Protein AF-A0A8T6M113-F1 (afdb_monomer)

Sequence (115 aa):
MLSELRNRFDIDELNSTWCFWFKCLWCDKSGFDAFHHIMSPSSLRYQDGEFNRSMLNSCPIHNFSCHLYNPELHKEENERYLLQKVLRILIKESYILKKIDVEFFKKYESLYTTK

Solvent-accessible surface area (backbone atoms only — not comparable to full-atom values): 6848 Å² total; per-residue (Å²): 130,86,72,73,92,60,84,68,53,58,65,69,58,52,42,68,75,44,67,88,61,51,47,10,76,81,79,64,48,70,69,41,77,41,79,38,61,65,68,31,91,84,25,90,82,47,74,92,59,77,34,65,41,18,72,58,29,48,39,46,26,30,48,73,88,61,48,56,96,38,72,64,58,52,34,68,72,44,37,27,50,50,41,46,50,35,47,55,49,40,58,73,71,65,57,80,84,48,74,45,34,53,51,35,44,67,75,46,41,76,52,70,50,84,129

pLDDT: mean 90.1, std 12.27, range [37.12, 97.88]

Secondary structure (DSSP, 8-state):
--------S-HHHHHHHHTT--B-TTT--B---EEEESS-TTSTT---SGGGGSGGGEEEE-IIIIITT-GGGGSHHHHHHHHHHHHHHHHHTT----HHHHHHHHHTHHHHS--

Mean predicted aligned error: 4.27 Å

Radius of gyration: 13.32 Å; Cα contacts (8 Å, |Δi|>4): 134; chains: 1; bounding box: 36×34×31 Å
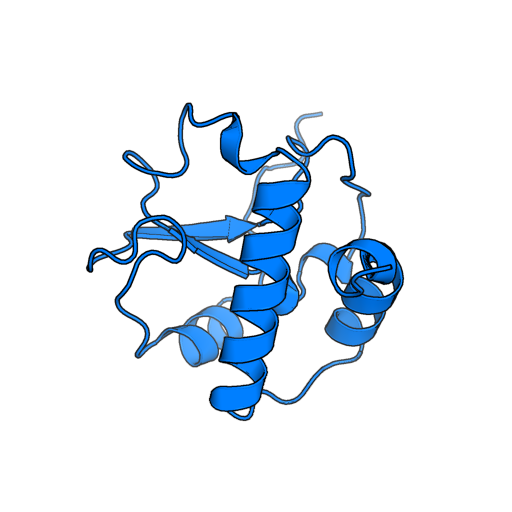
Foldseek 3Di:
DPPDPDLLADPVVLCVLCVPPAAFLFPRDGHQDDKDFLQDPLAPLHDDDPLSNFQLRIGRHHCPPGNPPCSVSNDLLNSLSRSLVSVVSCVVVVPDDDPSPVVNCVSPVVSPDDD

Structure (mmCIF, N/CA/C/O backbone):
data_AF-A0A8T6M113-F1
#
_entry.id   AF-A0A8T6M113-F1
#
loop_
_atom_site.group_PDB
_atom_site.id
_atom_site.type_symbol
_atom_site.label_atom_id
_atom_site.label_alt_id
_atom_site.label_comp_id
_atom_site.label_asym_id
_atom_site.label_entity_id
_atom_site.label_seq_id
_atom_site.pdbx_PDB_ins_code
_atom_site.Cartn_x
_atom_site.Cartn_y
_atom_site.Cartn_z
_atom_site.occupancy
_atom_site.B_iso_or_equiv
_atom_site.auth_seq_id
_atom_site.auth_comp_id
_atom_site.auth_asym_id
_atom_site.auth_atom_id
_atom_site.pdbx_PDB_model_num
ATOM 1 N N . MET A 1 1 ? 20.900 -12.975 7.804 1.00 37.12 1 MET A N 1
ATOM 2 C CA . MET A 1 1 ? 19.679 -13.750 7.507 1.00 37.12 1 MET A CA 1
ATOM 3 C C . MET A 1 1 ? 18.815 -12.901 6.600 1.00 37.12 1 MET A C 1
ATOM 5 O O . MET A 1 1 ? 18.268 -11.916 7.073 1.00 37.12 1 MET A O 1
ATOM 9 N N . LEU A 1 2 ? 18.749 -13.229 5.309 1.00 37.75 2 LEU A N 1
ATOM 10 C CA . LEU A 1 2 ? 17.687 -12.722 4.442 1.00 37.75 2 LEU A CA 1
ATOM 11 C C . LEU A 1 2 ? 16.413 -13.427 4.908 1.00 37.75 2 LEU A C 1
ATOM 13 O O . LEU A 1 2 ? 16.138 -14.544 4.476 1.00 37.75 2 LEU A O 1
ATOM 17 N N . SER A 1 3 ? 15.714 -12.841 5.884 1.00 41.50 3 SER A N 1
ATOM 18 C CA . SER A 1 3 ? 14.344 -13.253 6.155 1.00 41.50 3 SER A CA 1
ATOM 19 C C . SER A 1 3 ? 13.596 -13.100 4.838 1.00 41.50 3 SER A C 1
AT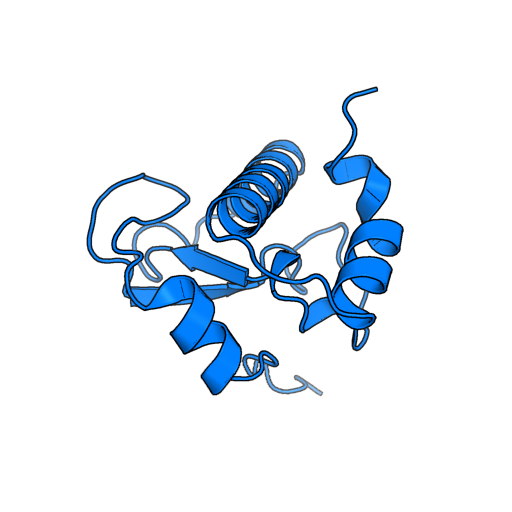OM 21 O O . SER A 1 3 ? 13.704 -12.078 4.161 1.00 41.50 3 SER A O 1
ATOM 23 N N . GLU A 1 4 ? 12.983 -14.198 4.414 1.00 43.91 4 GLU A N 1
ATOM 24 C CA . GLU A 1 4 ? 12.411 -14.363 3.090 1.00 43.91 4 GLU A CA 1
ATOM 25 C C . GLU A 1 4 ? 11.581 -13.122 2.733 1.00 43.91 4 GLU A C 1
ATOM 27 O O . GLU A 1 4 ? 10.688 -12.732 3.491 1.00 43.91 4 GLU A O 1
ATOM 32 N N . LEU A 1 5 ? 11.871 -12.502 1.583 1.00 55.25 5 LEU A N 1
ATOM 33 C CA . LEU A 1 5 ? 11.019 -11.492 0.947 1.00 55.25 5 LEU A CA 1
ATOM 34 C C . LEU A 1 5 ? 9.721 -12.167 0.464 1.00 55.25 5 LEU A C 1
ATOM 36 O O . LEU A 1 5 ? 9.383 -12.146 -0.715 1.00 55.25 5 LEU A O 1
ATOM 40 N N . ARG A 1 6 ? 9.020 -12.855 1.366 1.00 63.94 6 ARG A N 1
ATOM 41 C CA . ARG A 1 6 ? 7.707 -13.426 1.125 1.00 63.94 6 ARG A CA 1
ATOM 42 C C . ARG A 1 6 ? 6.690 -12.314 1.247 1.00 63.94 6 ARG A C 1
ATOM 44 O O . ARG A 1 6 ? 6.732 -11.506 2.176 1.00 63.94 6 ARG A O 1
ATOM 51 N N . ASN A 1 7 ? 5.769 -12.303 0.297 1.00 66.12 7 ASN A N 1
ATOM 52 C CA . ASN A 1 7 ? 4.550 -11.539 0.428 1.00 66.12 7 ASN A CA 1
ATOM 53 C C . ASN A 1 7 ? 3.830 -12.019 1.702 1.00 66.12 7 ASN A C 1
ATOM 55 O O . ASN A 1 7 ? 3.622 -13.220 1.873 1.00 66.12 7 ASN A O 1
ATOM 59 N N . ARG A 1 8 ? 3.557 -11.096 2.629 1.00 80.50 8 ARG A N 1
ATOM 60 C CA . ARG A 1 8 ? 2.987 -11.422 3.943 1.00 80.50 8 ARG A CA 1
ATOM 61 C C . ARG A 1 8 ? 1.479 -11.149 4.007 1.00 80.50 8 ARG A C 1
ATOM 63 O O . ARG A 1 8 ? 0.906 -11.298 5.084 1.00 80.50 8 ARG A O 1
ATOM 70 N N . PHE A 1 9 ? 0.854 -10.738 2.901 1.00 87.88 9 PHE A N 1
ATOM 71 C CA . PHE A 1 9 ? -0.589 -10.522 2.833 1.00 87.88 9 PHE A CA 1
ATOM 72 C C . PHE A 1 9 ? -1.362 -11.828 3.040 1.00 87.88 9 PHE A C 1
ATOM 74 O O . PHE A 1 9 ? -0.882 -12.917 2.719 1.00 87.88 9 PHE A O 1
ATOM 81 N N . ASP A 1 10 ? -2.583 -11.697 3.550 1.00 89.31 10 ASP A N 1
ATOM 82 C CA . ASP A 1 10 ? -3.590 -12.743 3.422 1.00 89.31 10 ASP A CA 1
ATOM 83 C C . ASP A 1 10 ? -4.000 -12.826 1.943 1.00 89.31 10 ASP A C 1
ATOM 85 O O . ASP A 1 10 ? -4.452 -11.838 1.361 1.00 89.31 10 ASP A O 1
ATOM 89 N N . ILE A 1 11 ? -3.765 -13.976 1.307 1.00 88.62 11 ILE A N 1
ATOM 90 C CA . ILE A 1 11 ? -3.941 -14.117 -0.141 1.00 88.62 11 ILE A CA 1
ATOM 91 C C . ILE A 1 11 ? -5.411 -14.050 -0.556 1.00 88.62 11 ILE A C 1
ATOM 93 O O . ILE A 1 11 ? -5.710 -13.536 -1.634 1.00 88.62 11 ILE A O 1
ATOM 97 N N . ASP A 1 12 ? -6.321 -14.530 0.291 1.00 90.50 12 ASP A N 1
ATOM 98 C CA . ASP A 1 12 ? -7.749 -14.542 -0.013 1.00 90.50 12 ASP A CA 1
ATOM 99 C C . ASP A 1 12 ? -8.294 -13.118 0.034 1.00 90.50 12 ASP A C 1
ATOM 101 O O . ASP A 1 12 ? -9.015 -12.698 -0.871 1.00 90.50 12 ASP A O 1
ATOM 105 N N . GLU A 1 13 ? -7.864 -12.339 1.026 1.00 91.69 13 GLU A N 1
ATOM 106 C CA . GLU A 1 13 ? -8.210 -10.923 1.128 1.00 91.69 13 GLU A CA 1
ATOM 107 C C . GLU A 1 13 ? -7.585 -10.075 0.016 1.00 91.69 13 GLU A C 1
ATOM 109 O O . GLU A 1 13 ? -8.246 -9.205 -0.565 1.00 91.69 13 GLU A O 1
ATOM 114 N N . LEU A 1 14 ? -6.307 -10.313 -0.290 1.00 91.75 14 LEU A N 1
ATOM 115 C CA . LEU A 1 14 ? -5.606 -9.613 -1.360 1.00 91.75 14 LEU A CA 1
ATOM 116 C C . LEU A 1 14 ? -6.333 -9.832 -2.688 1.00 91.75 14 LEU A C 1
ATOM 118 O O . LEU A 1 14 ? -6.636 -8.874 -3.402 1.00 91.75 14 LEU A O 1
ATOM 122 N N . ASN A 1 15 ? -6.677 -11.087 -2.980 1.00 89.19 15 ASN A N 1
ATOM 123 C CA . ASN A 1 15 ? -7.437 -11.436 -4.165 1.00 89.19 15 ASN A CA 1
ATOM 124 C C . ASN A 1 15 ? -8.839 -10.835 -4.123 1.00 89.19 15 ASN A C 1
ATOM 126 O O . ASN A 1 15 ? -9.220 -10.209 -5.100 1.00 89.19 15 ASN A O 1
ATOM 130 N N . SER A 1 16 ? -9.599 -10.948 -3.029 1.00 90.25 16 SER A N 1
ATOM 131 C CA . SER A 1 16 ? -10.964 -10.404 -2.973 1.00 90.25 16 SER A CA 1
ATOM 132 C C . SER A 1 16 ? -11.000 -8.890 -3.172 1.00 90.25 16 SER A C 1
ATOM 134 O O . SER A 1 16 ? -11.909 -8.375 -3.817 1.00 90.25 16 SER A O 1
ATOM 136 N N . THR A 1 17 ? -9.996 -8.184 -2.652 1.00 91.19 17 THR A N 1
ATOM 137 C CA . THR A 1 17 ? -9.899 -6.723 -2.747 1.00 91.19 17 THR A CA 1
ATOM 138 C C . THR A 1 17 ? -9.540 -6.263 -4.155 1.00 91.19 17 THR A C 1
ATOM 140 O O . THR A 1 17 ? -10.073 -5.271 -4.645 1.00 91.19 17 THR A O 1
ATOM 143 N N . TRP A 1 18 ? -8.642 -6.985 -4.826 1.00 92.75 18 TRP A N 1
ATOM 144 C CA . TRP A 1 18 ? -8.102 -6.573 -6.120 1.00 92.75 18 TRP A CA 1
ATOM 145 C C . TRP A 1 18 ? -8.616 -7.404 -7.304 1.00 92.75 18 TRP A C 1
ATOM 147 O O . TRP A 1 18 ? -8.188 -7.156 -8.428 1.00 92.75 18 TRP A O 1
ATOM 157 N N . CYS A 1 19 ? -9.542 -8.349 -7.095 1.00 88.38 19 CYS A N 1
ATOM 158 C CA . CYS A 1 19 ? -10.004 -9.319 -8.104 1.00 88.38 19 CYS A CA 1
ATOM 159 C C . CYS A 1 19 ? -10.474 -8.655 -9.403 1.00 88.38 19 CYS A C 1
ATOM 161 O O . CYS A 1 19 ? -10.192 -9.135 -10.498 1.00 88.38 19 CYS A O 1
ATOM 163 N N . PHE A 1 20 ? -11.179 -7.531 -9.273 1.00 88.12 20 PHE A N 1
ATOM 164 C CA . PHE A 1 20 ? -11.729 -6.771 -10.399 1.00 88.12 20 PHE A CA 1
ATOM 165 C C . PHE A 1 20 ? -10.922 -5.516 -10.724 1.00 88.12 20 PHE A C 1
ATOM 167 O O . PHE A 1 20 ? -11.326 -4.695 -11.552 1.00 88.12 20 PHE A O 1
ATOM 174 N N . TRP A 1 21 ? -9.773 -5.349 -10.075 1.00 91.00 21 TRP A N 1
ATOM 175 C CA . TRP A 1 21 ? -8.830 -4.316 -10.438 1.00 91.00 21 TRP A CA 1
ATOM 176 C C . TRP A 1 21 ? -7.973 -4.832 -11.589 1.00 91.00 21 TRP A C 1
ATOM 178 O O . TRP A 1 21 ? -7.478 -5.951 -11.552 1.00 91.00 21 TRP A O 1
ATOM 188 N N . PHE A 1 22 ? -7.781 -4.014 -12.622 1.00 90.81 22 PHE A N 1
ATOM 189 C CA . PHE A 1 22 ? -7.002 -4.413 -13.802 1.00 90.81 22 PHE A CA 1
ATOM 190 C C . PHE A 1 22 ? -5.869 -3.445 -14.132 1.00 90.81 22 PHE A C 1
ATOM 192 O O . PHE A 1 22 ? -5.096 -3.713 -15.047 1.00 90.81 22 PHE A O 1
ATOM 199 N N . LYS A 1 23 ? -5.757 -2.309 -13.433 1.00 94.94 23 LYS A N 1
ATOM 200 C CA . LYS A 1 23 ? -4.803 -1.240 -13.763 1.00 94.94 23 LYS A CA 1
ATOM 201 C C . LYS A 1 23 ? -3.597 -1.247 -12.830 1.00 94.94 23 LYS A C 1
ATOM 203 O O . LYS A 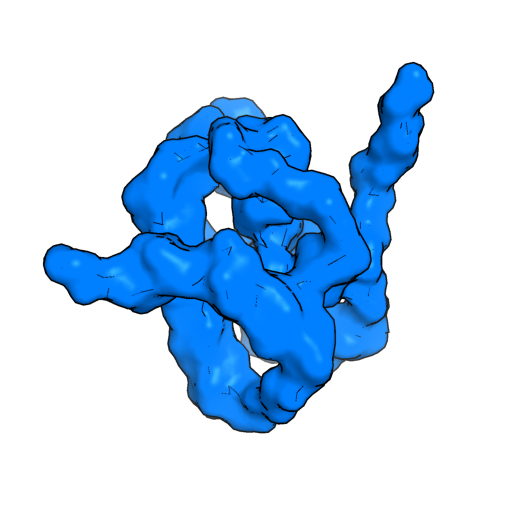1 23 ? -3.738 -1.403 -11.626 1.00 94.94 23 LYS A O 1
ATOM 208 N N . CYS A 1 24 ? -2.412 -1.000 -13.366 1.00 96.25 24 CYS A N 1
ATOM 209 C CA . CYS A 1 24 ? -1.231 -0.712 -12.561 1.00 96.25 24 CYS A CA 1
ATOM 210 C C . CYS A 1 24 ? -1.413 0.621 -11.823 1.00 96.25 24 CYS A C 1
ATOM 212 O O . CYS A 1 24 ? -1.699 1.637 -12.454 1.00 96.25 24 CYS A O 1
ATOM 214 N N . LEU A 1 25 ? -1.223 0.649 -10.501 1.00 96.31 25 LEU A N 1
ATOM 215 C CA . LEU A 1 25 ? -1.392 1.880 -9.718 1.00 96.31 25 LEU A CA 1
ATOM 216 C C . LEU A 1 25 ? -0.324 2.938 -9.994 1.00 96.31 25 LEU A C 1
ATOM 218 O O . LEU A 1 25 ? -0.549 4.104 -9.669 1.00 96.31 25 LEU A O 1
ATOM 222 N N . TRP A 1 26 ? 0.794 2.555 -10.608 1.00 96.00 26 TRP A N 1
ATOM 223 C CA . TRP A 1 26 ? 1.871 3.470 -10.967 1.00 96.00 26 TRP A CA 1
ATOM 224 C C . TRP A 1 26 ? 1.647 4.148 -12.322 1.00 96.00 26 TRP A C 1
ATOM 226 O O . TRP A 1 26 ? 1.702 5.368 -12.414 1.00 96.00 26 TRP A O 1
ATOM 236 N N . CYS A 1 27 ? 1.383 3.371 -13.378 1.00 95.31 27 CYS A N 1
ATOM 237 C CA . CYS A 1 27 ? 1.320 3.891 -14.750 1.00 95.31 27 CYS A CA 1
ATOM 238 C C . CYS A 1 27 ? -0.087 3.901 -15.368 1.00 95.31 27 CYS A C 1
ATOM 240 O O . CYS A 1 27 ? -0.229 4.254 -16.537 1.00 95.31 27 CYS A O 1
ATOM 242 N N . ASP A 1 28 ? -1.107 3.452 -14.627 1.00 95.25 28 ASP A N 1
ATOM 243 C CA . ASP A 1 28 ? -2.522 3.342 -15.021 1.00 95.25 28 ASP A CA 1
ATOM 244 C C . ASP A 1 28 ? -2.821 2.457 -16.250 1.00 95.25 28 ASP A C 1
ATOM 246 O O . ASP A 1 28 ? -3.987 2.271 -16.616 1.00 95.25 28 ASP A O 1
ATOM 250 N N . LYS A 1 29 ? -1.798 1.848 -16.865 1.00 96.06 29 LYS A N 1
ATOM 251 C CA . LYS A 1 29 ? -1.962 0.844 -17.921 1.00 96.06 29 LYS A CA 1
ATOM 252 C C . LYS A 1 29 ? -2.535 -0.445 -17.340 1.00 96.06 29 LYS A C 1
ATOM 254 O O . LYS A 1 29 ? -2.239 -0.819 -16.204 1.00 96.06 29 LYS A O 1
ATOM 259 N N . SER A 1 30 ? -3.340 -1.135 -18.138 1.00 94.94 30 SER A N 1
ATOM 260 C CA . SER A 1 30 ? -3.930 -2.415 -17.755 1.00 94.94 30 SER A CA 1
ATOM 261 C C . SER A 1 30 ? -2.886 -3.530 -17.611 1.00 94.94 30 SER A C 1
ATOM 263 O O . SER A 1 30 ? -1.778 -3.439 -18.143 1.00 94.94 30 SER A O 1
ATOM 265 N N . GLY A 1 31 ? -3.275 -4.603 -16.926 1.00 90.44 31 GLY A N 1
ATOM 266 C CA . GLY A 1 31 ? -2.523 -5.850 -16.835 1.00 90.44 31 GLY A CA 1
ATOM 267 C C . GLY A 1 31 ? -1.339 -5.780 -15.883 1.00 90.44 31 GLY A C 1
ATOM 268 O O . GLY A 1 31 ? -0.248 -6.177 -16.275 1.00 90.44 31 GLY A O 1
ATOM 269 N N . PHE A 1 32 ? -1.524 -5.247 -14.667 1.00 91.38 32 PHE A N 1
ATOM 270 C CA . PHE A 1 32 ? -0.531 -5.495 -13.617 1.00 91.38 32 PHE A CA 1
ATOM 271 C C . PHE A 1 32 ? -0.354 -7.010 -13.430 1.00 91.38 32 PHE A C 1
ATOM 273 O O . PHE A 1 32 ? -1.281 -7.784 -13.665 1.00 91.38 32 PHE A O 1
ATOM 280 N N . ASP A 1 33 ? 0.835 -7.424 -13.016 1.00 88.94 33 ASP A N 1
ATOM 281 C CA . ASP A 1 33 ? 1.242 -8.831 -12.934 1.00 88.94 33 ASP A CA 1
ATOM 282 C C . ASP A 1 33 ? 1.718 -9.226 -11.527 1.00 88.94 33 ASP A C 1
ATOM 284 O O . ASP A 1 33 ? 2.040 -10.392 -11.295 1.00 88.94 33 ASP A O 1
ATOM 288 N N . ALA A 1 34 ? 1.747 -8.285 -10.575 1.00 89.31 34 ALA A N 1
ATOM 289 C CA . ALA A 1 34 ? 2.148 -8.555 -9.203 1.00 89.31 34 ALA A CA 1
ATOM 290 C C . ALA A 1 34 ? 1.558 -7.568 -8.180 1.00 89.31 34 ALA A C 1
ATOM 292 O O . ALA A 1 34 ? 1.230 -6.416 -8.479 1.00 89.31 34 ALA A O 1
ATOM 293 N N . PHE A 1 35 ? 1.465 -8.043 -6.935 1.00 92.25 35 PHE A N 1
ATOM 294 C CA . PHE A 1 35 ? 1.151 -7.235 -5.759 1.00 92.25 35 PHE A CA 1
ATOM 295 C C . PHE A 1 35 ? 2.418 -6.954 -4.963 1.00 92.25 35 PHE A C 1
ATOM 297 O O . PHE A 1 35 ? 3.160 -7.873 -4.610 1.00 92.25 35 PHE A O 1
ATOM 304 N N . HIS A 1 36 ? 2.625 -5.685 -4.635 1.00 92.75 36 HIS A N 1
ATOM 305 C CA . HIS A 1 36 ? 3.815 -5.207 -3.948 1.00 92.75 36 HIS A CA 1
ATOM 306 C C . HIS A 1 36 ? 3.456 -4.496 -2.648 1.00 92.75 36 HIS A C 1
ATOM 308 O O . HIS A 1 36 ? 2.376 -3.918 -2.523 1.00 92.75 36 HIS A O 1
ATOM 314 N N . HIS A 1 37 ? 4.383 -4.520 -1.693 1.00 94.38 37 HIS A N 1
ATOM 315 C CA . HIS A 1 37 ? 4.326 -3.638 -0.535 1.00 94.38 37 HIS A CA 1
ATOM 316 C C . HIS A 1 37 ? 4.791 -2.238 -0.949 1.00 94.38 37 HIS A C 1
ATOM 318 O O . HIS A 1 37 ? 5.867 -2.110 -1.535 1.00 94.38 37 HIS A O 1
ATOM 324 N N . ILE A 1 38 ? 4.027 -1.196 -0.617 1.00 95.62 38 ILE A N 1
ATOM 325 C CA . ILE A 1 38 ? 4.461 0.196 -0.827 1.00 95.62 38 ILE A CA 1
ATOM 326 C C . ILE A 1 38 ? 5.595 0.514 0.152 1.00 95.62 38 ILE A C 1
ATOM 328 O O . ILE A 1 38 ? 6.708 0.852 -0.246 1.00 95.62 38 ILE A O 1
ATOM 332 N N . MET A 1 39 ? 5.330 0.300 1.441 1.00 95.50 39 MET A N 1
ATOM 333 C CA . MET A 1 39 ? 6.317 0.326 2.511 1.00 95.50 39 MET A CA 1
ATOM 334 C C . MET A 1 39 ? 6.984 -1.047 2.600 1.00 95.50 39 MET A C 1
ATOM 336 O O . MET A 1 39 ? 6.399 -2.020 3.080 1.00 95.50 39 MET A O 1
ATOM 340 N N . SER A 1 40 ? 8.224 -1.123 2.126 1.00 91.69 40 SER A N 1
ATOM 341 C CA . SER A 1 40 ? 9.046 -2.339 2.084 1.00 91.69 40 SER A CA 1
ATOM 342 C C . SER A 1 40 ? 10.462 -2.046 2.584 1.00 91.69 40 SER A C 1
ATOM 344 O O . SER A 1 40 ? 10.813 -0.874 2.660 1.00 91.69 40 SER A O 1
ATOM 346 N N . PRO A 1 41 ? 11.315 -3.050 2.864 1.00 91.44 41 PRO A N 1
ATOM 347 C CA . PRO A 1 41 ? 12.694 -2.818 3.311 1.00 91.44 41 PRO A CA 1
ATOM 348 C C . PRO A 1 41 ? 13.550 -1.912 2.407 1.00 91.44 41 PRO A C 1
ATOM 350 O O . PRO A 1 41 ? 14.571 -1.404 2.859 1.00 91.44 41 PRO A O 1
ATOM 353 N N . SER A 1 42 ? 13.146 -1.696 1.152 1.00 88.94 42 SER A N 1
ATOM 354 C CA . SER A 1 42 ? 13.786 -0.747 0.230 1.00 88.94 42 SER A CA 1
ATOM 355 C C . SER A 1 42 ? 13.403 0.720 0.486 1.00 88.94 42 SER A C 1
ATOM 357 O O . SER A 1 42 ? 14.065 1.626 -0.014 1.00 88.94 42 SER A O 1
ATOM 359 N N . SER A 1 43 ? 12.345 0.974 1.258 1.00 91.38 43 SER A N 1
ATOM 360 C CA . SER A 1 43 ? 11.930 2.312 1.677 1.00 91.38 43 SER A CA 1
ATOM 361 C C . SER A 1 43 ? 12.776 2.811 2.845 1.00 91.38 43 SER A C 1
ATOM 363 O O . SER A 1 43 ? 12.916 2.135 3.864 1.00 91.38 43 SER A O 1
ATOM 365 N N . LEU A 1 44 ? 13.243 4.060 2.762 1.00 92.12 44 LEU A N 1
ATOM 366 C CA . LEU A 1 44 ? 13.957 4.730 3.860 1.00 92.12 44 LEU A CA 1
ATOM 367 C C . LEU A 1 44 ? 13.095 4.924 5.118 1.00 92.12 44 LEU A C 1
ATOM 369 O O . LEU A 1 44 ? 13.625 5.141 6.204 1.00 92.12 44 LEU A O 1
ATOM 373 N N . ARG A 1 45 ? 11.766 4.873 4.974 1.00 94.06 45 ARG A N 1
ATOM 374 C CA . ARG A 1 45 ? 10.793 5.042 6.064 1.00 94.06 45 ARG A CA 1
ATOM 375 C C . ARG A 1 45 ? 10.267 3.702 6.584 1.00 94.06 45 ARG A C 1
ATOM 377 O O . ARG A 1 45 ? 9.397 3.687 7.457 1.00 94.06 45 ARG A O 1
ATOM 384 N N . TYR A 1 46 ? 10.758 2.580 6.056 1.00 95.00 46 TYR A N 1
ATOM 385 C CA . TYR A 1 46 ? 10.306 1.254 6.458 1.00 95.00 46 TYR A CA 1
ATOM 386 C C . TYR A 1 46 ? 10.555 0.987 7.935 1.00 95.00 46 TYR A C 1
ATOM 388 O O . TYR A 1 46 ? 11.617 1.279 8.481 1.00 95.00 46 TYR A O 1
ATOM 396 N N . GLN A 1 47 ? 9.559 0.388 8.574 1.00 94.00 47 GLN A N 1
ATOM 397 C CA . GLN A 1 47 ? 9.664 -0.108 9.933 1.00 94.00 47 GLN A CA 1
ATOM 398 C C . GLN A 1 47 ? 9.100 -1.521 9.921 1.00 94.00 47 GLN A C 1
ATOM 400 O O . GLN A 1 47 ? 7.969 -1.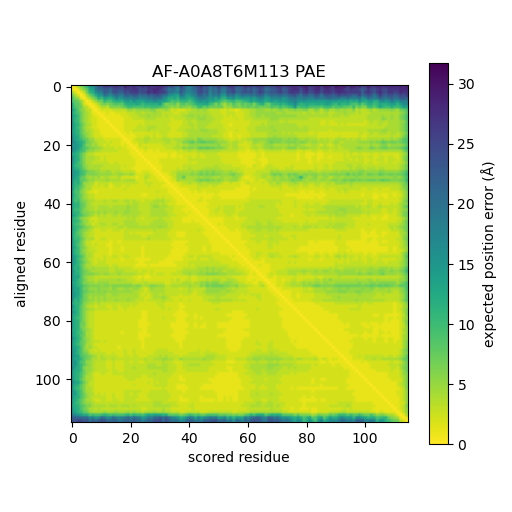727 9.484 1.00 94.00 47 GLN A O 1
ATOM 405 N N . ASP A 1 48 ? 9.901 -2.495 10.348 1.00 92.31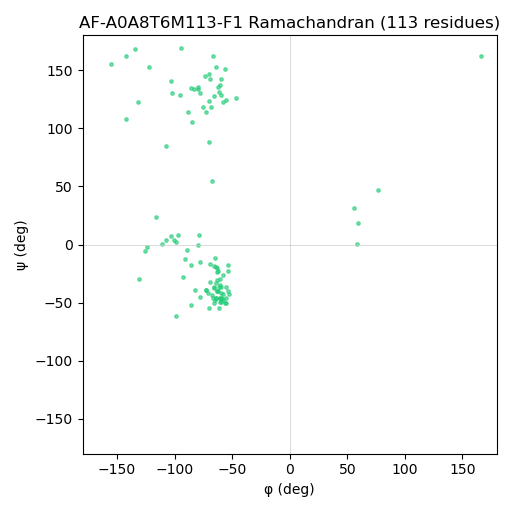 48 ASP A N 1
ATOM 406 C CA . ASP A 1 48 ? 9.459 -3.886 10.367 1.00 92.31 48 ASP A CA 1
ATOM 407 C C . ASP A 1 48 ? 8.380 -4.095 11.436 1.00 92.31 48 ASP A C 1
ATOM 409 O O . ASP A 1 48 ? 8.413 -3.488 12.511 1.00 92.31 48 ASP A O 1
ATOM 413 N N . GLY A 1 49 ? 7.402 -4.939 11.123 1.00 92.94 49 GLY A N 1
ATOM 414 C CA . GLY A 1 49 ? 6.272 -5.216 11.998 1.00 92.94 49 GLY A CA 1
ATOM 415 C C . GLY A 1 49 ? 5.137 -5.935 11.282 1.00 92.94 49 GLY A C 1
ATOM 416 O O . GLY A 1 49 ? 5.048 -5.937 10.052 1.00 92.94 49 GLY A O 1
ATOM 417 N N . GLU A 1 50 ? 4.248 -6.540 12.068 1.00 93.69 50 GLU A N 1
ATOM 418 C CA . GLU A 1 50 ? 3.097 -7.279 11.541 1.00 93.69 50 GLU A CA 1
ATOM 419 C C . GLU A 1 50 ? 2.133 -6.371 10.769 1.00 93.69 50 GLU A C 1
ATOM 421 O O . GLU A 1 50 ? 1.577 -6.803 9.767 1.00 93.69 50 GLU A O 1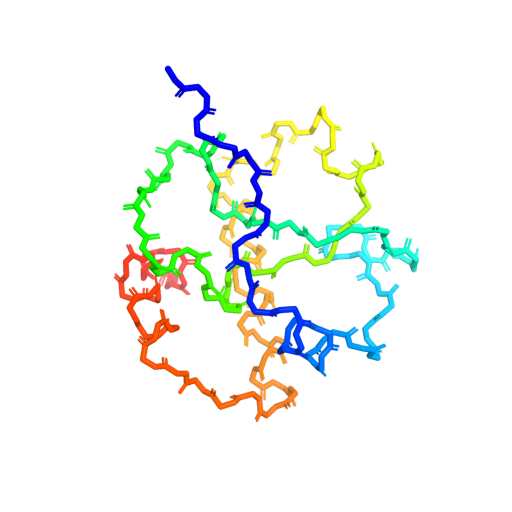
ATOM 426 N N . PHE A 1 51 ? 2.019 -5.089 11.137 1.00 95.25 51 PHE A N 1
ATOM 427 C CA . PHE A 1 51 ? 1.187 -4.107 10.430 1.00 95.25 51 PHE A CA 1
ATOM 428 C C . PHE A 1 51 ? 1.486 -4.000 8.926 1.00 95.25 51 PHE A C 1
ATOM 430 O O . PHE A 1 51 ? 0.601 -3.628 8.163 1.00 95.25 51 PHE A O 1
ATOM 437 N N . ASN A 1 52 ? 2.685 -4.381 8.462 1.00 94.88 52 ASN A N 1
ATOM 438 C CA . ASN A 1 52 ? 3.039 -4.360 7.038 1.00 94.88 52 ASN A CA 1
ATOM 439 C C . ASN A 1 52 ? 2.223 -5.335 6.173 1.00 94.88 52 ASN A C 1
ATOM 441 O O . ASN A 1 52 ? 2.258 -5.203 4.950 1.00 94.88 52 ASN A O 1
ATOM 445 N N . ARG A 1 53 ? 1.466 -6.260 6.786 1.00 94.38 53 ARG A N 1
ATOM 446 C CA . ARG A 1 53 ? 0.477 -7.116 6.104 1.00 94.38 53 ARG A CA 1
ATOM 447 C C . ARG A 1 53 ? -0.862 -6.418 5.834 1.00 94.38 53 ARG A C 1
ATOM 449 O O . ARG A 1 53 ? -1.773 -7.050 5.315 1.00 94.38 53 ARG A O 1
ATOM 456 N N . SER A 1 54 ? -1.015 -5.156 6.230 1.00 96.69 54 SER A N 1
ATOM 457 C CA . SER A 1 54 ? -2.221 -4.369 5.970 1.00 96.69 54 SER A CA 1
ATOM 458 C C . SER A 1 54 ? -2.497 -4.234 4.474 1.00 96.69 54 SER A C 1
ATOM 460 O O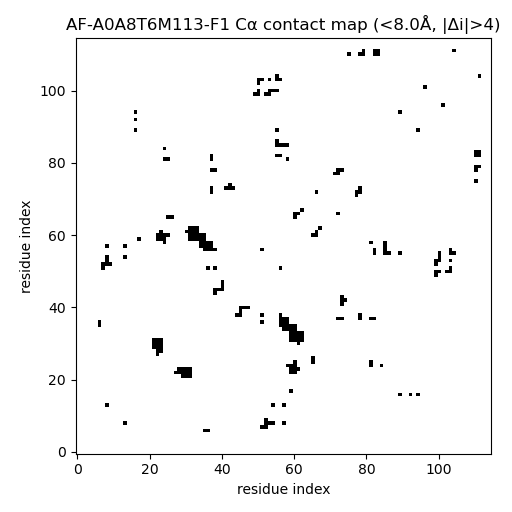 . SER A 1 54 ? -1.584 -3.983 3.685 1.00 96.69 54 SER A O 1
ATOM 462 N N . MET A 1 55 ? -3.774 -4.275 4.097 1.00 96.50 55 MET A N 1
ATOM 463 C CA . MET A 1 55 ? -4.205 -4.006 2.725 1.00 96.50 55 MET A CA 1
ATOM 464 C C . MET A 1 55 ? -3.906 -2.573 2.279 1.00 96.50 55 MET A C 1
ATOM 466 O O . MET A 1 55 ? -3.700 -2.338 1.089 1.00 96.50 55 MET A O 1
ATOM 470 N N . LEU A 1 56 ? -3.763 -1.629 3.216 1.00 97.00 56 LEU A N 1
ATOM 471 C CA . LEU A 1 56 ? -3.282 -0.272 2.929 1.00 97.00 56 LEU A CA 1
ATOM 472 C C . LEU A 1 56 ? -1.852 -0.250 2.375 1.00 97.00 56 LEU A C 1
ATOM 474 O O . LEU A 1 56 ? -1.469 0.704 1.703 1.00 97.00 56 LEU A O 1
ATOM 478 N N . ASN A 1 57 ? -1.068 -1.292 2.648 1.00 97.19 57 ASN A N 1
ATOM 479 C CA . ASN A 1 57 ? 0.282 -1.443 2.125 1.00 97.19 57 ASN A CA 1
ATOM 480 C C . ASN A 1 57 ? 0.324 -2.177 0.774 1.00 97.19 57 ASN A C 1
ATOM 482 O O . ASN A 1 57 ? 1.402 -2.322 0.204 1.00 97.19 57 ASN A O 1
ATOM 486 N N . SER A 1 58 ? -0.809 -2.682 0.276 1.00 95.88 58 SER A N 1
ATOM 487 C CA . SER A 1 58 ? -0.869 -3.487 -0.947 1.00 95.88 58 SER A CA 1
ATOM 488 C C . SER A 1 58 ? -0.985 -2.620 -2.200 1.00 95.88 58 SER A C 1
ATOM 490 O O . SER A 1 58 ? -1.760 -1.670 -2.243 1.00 95.88 58 SER A O 1
ATOM 492 N N . CYS A 1 59 ? -0.204 -2.940 -3.232 1.00 94.88 59 CYS A N 1
ATOM 493 C CA . CYS A 1 59 ? -0.140 -2.144 -4.453 1.00 94.88 59 CYS A CA 1
ATOM 494 C C . CYS A 1 59 ? -0.010 -3.030 -5.702 1.00 94.88 59 CYS A C 1
ATOM 496 O O . CYS A 1 59 ? 1.059 -3.613 -5.918 1.00 94.88 59 CYS A O 1
ATOM 498 N N . PRO A 1 60 ? -1.066 -3.153 -6.531 1.00 95.56 60 PRO A N 1
ATOM 499 C CA . PRO A 1 60 ? -0.967 -3.804 -7.832 1.00 95.56 60 PRO A CA 1
ATOM 500 C C . PRO A 1 60 ? -0.201 -2.930 -8.829 1.00 95.56 60 PRO A C 1
ATOM 502 O O . PRO A 1 60 ? -0.669 -1.861 -9.233 1.00 95.56 60 PRO A O 1
ATOM 505 N N . ILE A 1 61 ? 0.973 -3.393 -9.255 1.00 95.56 61 ILE A N 1
ATOM 506 C CA . ILE A 1 61 ? 1.819 -2.718 -10.249 1.00 95.56 61 ILE A CA 1
ATOM 507 C C . ILE A 1 61 ? 2.486 -3.735 -11.174 1.00 95.56 61 ILE A C 1
ATOM 509 O O . ILE A 1 61 ? 2.547 -4.921 -10.869 1.00 95.56 61 ILE A O 1
ATOM 513 N N . HIS A 1 62 ? 2.980 -3.271 -12.324 1.00 95.44 62 HIS A N 1
ATOM 514 C CA . HIS A 1 62 ? 3.808 -4.106 -13.193 1.00 95.44 62 HIS A CA 1
ATOM 515 C C . HIS A 1 62 ? 5.169 -4.363 -12.548 1.00 95.44 62 HIS A C 1
ATOM 517 O O . HIS A 1 62 ? 5.923 -3.420 -12.292 1.00 95.44 62 HIS A O 1
ATOM 523 N N . ASN A 1 63 ? 5.519 -5.629 -12.370 1.00 92.69 63 ASN A N 1
ATOM 524 C CA . ASN A 1 63 ? 6.761 -6.065 -11.773 1.00 92.69 63 ASN A CA 1
ATOM 525 C C . ASN A 1 63 ? 7.952 -5.578 -12.608 1.00 92.69 63 ASN A C 1
ATOM 527 O O . ASN A 1 63 ? 8.807 -4.864 -12.101 1.00 92.69 63 ASN A O 1
ATOM 531 N N . PHE A 1 64 ? 7.990 -5.870 -13.911 1.00 91.25 64 PHE A N 1
ATOM 532 C CA . PHE A 1 64 ? 9.148 -5.516 -14.744 1.00 91.25 64 PHE A CA 1
ATOM 533 C C . PHE A 1 64 ? 9.196 -4.044 -15.158 1.00 91.25 64 PHE A C 1
ATOM 535 O O . PHE A 1 64 ? 10.256 -3.432 -15.108 1.00 91.25 64 PHE A O 1
ATOM 542 N N . SER A 1 65 ? 8.073 -3.471 -15.594 1.00 91.81 65 SER A N 1
ATOM 543 C CA . SER A 1 65 ? 8.071 -2.135 -16.208 1.00 91.81 65 SER A CA 1
ATOM 544 C C . SER A 1 65 ? 7.851 -0.985 -15.228 1.00 91.81 65 SER A C 1
ATOM 546 O O . SER A 1 65 ? 7.992 0.171 -15.624 1.00 91.81 65 SER A O 1
ATOM 548 N N . CYS A 1 66 ? 7.427 -1.259 -13.991 1.00 93.19 66 CYS A N 1
ATOM 549 C CA . CYS A 1 66 ? 7.088 -0.212 -13.023 1.00 93.19 66 CYS A CA 1
ATOM 550 C C . CYS A 1 66 ? 7.734 -0.406 -11.649 1.00 93.19 66 CYS A C 1
ATOM 552 O O . CYS A 1 66 ? 7.992 0.600 -10.994 1.00 93.19 66 CYS A O 1
ATOM 554 N N . HIS A 1 67 ? 8.002 -1.645 -11.225 1.00 92.06 67 HIS A N 1
ATOM 555 C CA . HIS A 1 67 ? 8.573 -1.954 -9.914 1.00 92.06 67 HIS A CA 1
ATOM 556 C C . HIS A 1 67 ? 10.088 -2.190 -9.944 1.00 92.06 67 HIS A C 1
ATOM 558 O O . HIS A 1 67 ? 10.850 -1.470 -9.297 1.00 92.06 67 HIS A O 1
ATOM 564 N N . LEU A 1 68 ? 10.538 -3.205 -10.682 1.00 88.44 68 LEU A N 1
ATOM 565 C CA . LEU A 1 68 ? 11.941 -3.593 -10.732 1.00 88.44 68 LEU A CA 1
ATOM 566 C C . LEU A 1 68 ? 12.788 -2.460 -11.308 1.00 88.44 68 LEU A C 1
ATOM 568 O O . LEU A 1 68 ? 12.438 -1.847 -12.312 1.00 88.44 68 LEU A O 1
ATOM 572 N N . TYR A 1 69 ? 13.921 -2.205 -10.654 1.00 86.25 69 TYR A N 1
ATOM 573 C CA . TYR A 1 69 ? 14.882 -1.168 -11.041 1.00 86.25 69 TYR A CA 1
ATOM 574 C C . TYR A 1 69 ? 14.312 0.260 -11.066 1.00 86.25 69 TYR A C 1
ATOM 576 O O . TYR A 1 69 ? 14.926 1.145 -11.657 1.00 86.25 69 TYR A O 1
ATOM 584 N N . ASN A 1 70 ? 13.176 0.503 -10.401 1.00 88.94 70 ASN A N 1
ATOM 585 C CA . ASN A 1 70 ? 12.570 1.824 -10.294 1.00 88.94 70 ASN A CA 1
ATOM 586 C C . ASN A 1 70 ? 12.741 2.408 -8.876 1.00 88.94 70 ASN A C 1
ATOM 588 O O . ASN A 1 70 ? 11.834 2.291 -8.047 1.00 88.94 70 ASN A O 1
ATOM 592 N N . PRO A 1 71 ? 13.882 3.056 -8.569 1.00 88.44 71 PRO A N 1
ATOM 593 C CA . PRO A 1 71 ? 14.123 3.630 -7.244 1.00 88.44 71 PRO A CA 1
ATOM 594 C C . PRO A 1 71 ? 13.168 4.784 -6.912 1.00 88.44 71 PRO A C 1
ATOM 596 O O . PRO A 1 71 ? 12.993 5.112 -5.740 1.00 88.44 71 PRO A O 1
ATOM 599 N N . GLU A 1 72 ? 12.523 5.381 -7.920 1.00 92.44 72 GLU A N 1
ATOM 600 C CA . GLU A 1 72 ? 11.575 6.479 -7.733 1.00 92.44 72 GLU A CA 1
ATOM 601 C C . GLU A 1 72 ? 10.389 6.062 -6.862 1.00 92.44 72 GLU A C 1
ATOM 603 O O . GLU A 1 72 ? 9.871 6.889 -6.116 1.00 92.44 72 GLU A O 1
ATOM 608 N N . LEU A 1 73 ? 9.997 4.781 -6.880 1.00 90.94 73 LEU A N 1
ATOM 609 C CA . LEU A 1 73 ? 8.911 4.268 -6.039 1.00 90.94 73 LEU A CA 1
ATOM 610 C C . LEU A 1 73 ? 9.150 4.473 -4.542 1.00 90.94 73 LEU A C 1
ATOM 612 O O . LEU A 1 73 ? 8.183 4.566 -3.794 1.00 90.94 73 LEU A O 1
ATOM 616 N N . HIS A 1 74 ? 10.411 4.553 -4.113 1.00 92.12 74 HIS A N 1
ATOM 617 C CA . HIS A 1 74 ? 10.794 4.706 -2.708 1.00 92.12 74 HIS A CA 1
ATOM 618 C C . HIS A 1 74 ? 11.082 6.163 -2.318 1.00 92.12 74 HIS A C 1
ATOM 620 O O . HIS A 1 74 ? 11.567 6.443 -1.214 1.00 92.12 74 HIS A O 1
ATOM 626 N N . LYS A 1 75 ? 10.798 7.117 -3.212 1.00 95.00 75 LYS A N 1
ATOM 627 C CA . LYS A 1 75 ? 10.749 8.535 -2.852 1.00 95.00 75 LYS A CA 1
ATOM 628 C C . LYS A 1 75 ? 9.484 8.819 -2.053 1.00 95.00 75 LYS A C 1
ATOM 630 O O . LYS A 1 75 ? 8.436 8.223 -2.298 1.00 95.00 75 LYS A O 1
ATOM 635 N N . GLU A 1 76 ? 9.583 9.730 -1.089 1.00 94.88 76 GLU A N 1
ATOM 636 C CA . GLU A 1 76 ? 8.490 9.984 -0.147 1.00 94.88 76 GLU A CA 1
ATOM 637 C C . GLU A 1 76 ? 7.215 10.432 -0.865 1.00 94.88 76 GLU A C 1
ATOM 639 O O . GLU A 1 76 ? 6.127 9.968 -0.536 1.00 94.88 76 GLU A O 1
ATOM 644 N N . GLU A 1 77 ? 7.338 11.298 -1.869 1.00 95.50 77 GLU A N 1
ATOM 645 C CA . GLU A 1 77 ? 6.210 11.792 -2.652 1.00 95.50 77 GLU A CA 1
ATOM 646 C C . GLU A 1 77 ? 5.455 10.671 -3.380 1.00 95.50 77 GLU A C 1
ATOM 648 O O . GLU A 1 77 ? 4.226 10.711 -3.470 1.00 95.50 77 GLU A O 1
ATOM 653 N N . ASN A 1 78 ? 6.169 9.639 -3.834 1.00 95.94 78 ASN A N 1
ATOM 654 C CA . ASN A 1 78 ? 5.598 8.520 -4.576 1.00 95.94 78 ASN A CA 1
ATOM 655 C C . ASN A 1 78 ? 4.982 7.480 -3.639 1.00 95.94 78 ASN A C 1
ATOM 657 O O . ASN A 1 78 ? 3.884 6.993 -3.907 1.00 95.94 78 ASN A O 1
ATOM 661 N N . GLU A 1 79 ? 5.617 7.202 -2.501 1.00 96.00 79 GLU A N 1
ATOM 662 C CA . GLU A 1 79 ? 5.016 6.386 -1.442 1.00 9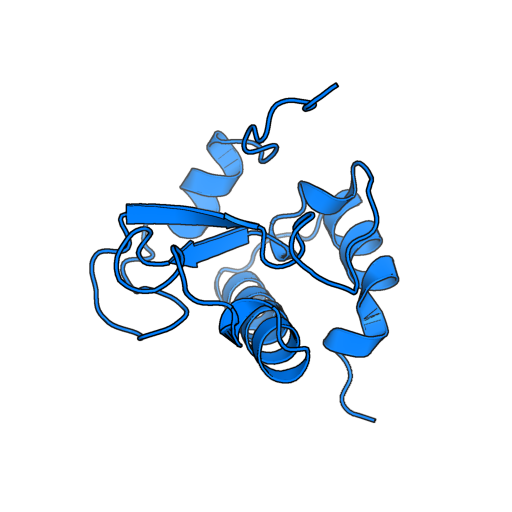6.00 79 GLU A CA 1
ATOM 663 C C . GLU A 1 79 ? 3.736 7.039 -0.915 1.00 96.00 79 GLU A C 1
ATOM 665 O O . GLU A 1 79 ? 2.698 6.388 -0.834 1.00 96.00 79 GLU A O 1
ATOM 670 N N . ARG A 1 80 ? 3.774 8.349 -0.644 1.00 96.62 80 ARG A N 1
ATOM 671 C CA . ARG A 1 80 ? 2.609 9.158 -0.267 1.00 96.62 80 ARG A CA 1
ATOM 672 C C . ARG A 1 80 ? 1.498 9.048 -1.306 1.00 96.62 80 ARG A C 1
ATOM 674 O O . ARG A 1 80 ? 0.358 8.756 -0.949 1.00 96.62 80 ARG A O 1
ATOM 681 N N . TYR A 1 81 ? 1.826 9.254 -2.580 1.00 96.19 81 TYR A N 1
ATOM 682 C CA . TYR A 1 81 ? 0.869 9.130 -3.676 1.00 96.19 81 TYR A CA 1
ATOM 683 C C . TYR A 1 81 ? 0.214 7.743 -3.706 1.00 96.19 81 TYR A C 1
ATOM 685 O O . TYR A 1 81 ? -1.014 7.648 -3.736 1.00 96.19 81 TYR A O 1
ATOM 693 N N . LEU A 1 82 ? 1.011 6.672 -3.653 1.00 97.06 82 LEU A N 1
ATOM 694 C CA . LEU A 1 82 ? 0.513 5.299 -3.721 1.00 97.06 82 LEU A CA 1
ATOM 695 C C . LEU A 1 82 ? -0.330 4.932 -2.498 1.00 97.06 82 LEU A C 1
ATOM 697 O O . LEU A 1 82 ? -1.432 4.417 -2.670 1.00 97.06 82 LEU A O 1
ATOM 701 N N . LEU A 1 83 ? 0.124 5.253 -1.283 1.00 97.44 83 LEU A N 1
ATOM 702 C CA . LEU A 1 83 ? -0.622 4.991 -0.046 1.00 97.44 83 LEU A CA 1
ATOM 703 C C . LEU A 1 83 ? -1.982 5.696 -0.059 1.00 97.44 83 LEU A C 1
ATOM 705 O O . LEU A 1 83 ? -3.017 5.088 0.219 1.00 97.44 83 LEU A O 1
ATOM 709 N N . GLN A 1 84 ? -2.011 6.972 -0.449 1.00 96.56 84 GLN A N 1
ATOM 710 C CA . GLN A 1 84 ? -3.259 7.725 -0.563 1.00 96.56 84 GLN A CA 1
ATOM 711 C C . GLN A 1 84 ? -4.167 7.175 -1.668 1.00 96.56 84 GLN A C 1
ATOM 713 O O . GLN A 1 84 ? -5.388 7.139 -1.496 1.00 96.56 84 GLN A O 1
ATOM 718 N N . LYS A 1 85 ? -3.599 6.736 -2.798 1.00 96.25 85 LYS A N 1
ATOM 719 C CA . LYS A 1 85 ? -4.350 6.115 -3.898 1.00 96.25 85 LYS A CA 1
ATOM 720 C C . LYS A 1 85 ? -4.990 4.802 -3.448 1.00 96.25 85 LYS A C 1
ATOM 722 O O . LYS A 1 85 ? -6.184 4.626 -3.673 1.00 96.25 85 LYS A O 1
ATOM 727 N N . VAL A 1 86 ? -4.242 3.939 -2.760 1.00 97.12 86 VAL A N 1
ATOM 728 C CA . VAL A 1 86 ? -4.753 2.684 -2.190 1.00 97.12 86 VAL A CA 1
ATOM 729 C C . VAL A 1 86 ? -5.866 2.961 -1.190 1.00 97.12 86 VAL A C 1
ATOM 731 O O . VAL A 1 86 ? -6.952 2.417 -1.349 1.00 97.12 86 VAL A O 1
ATOM 734 N N . LEU A 1 87 ? -5.668 3.873 -0.232 1.00 96.12 87 LEU A N 1
ATOM 735 C CA . LEU A 1 87 ? -6.707 4.230 0.739 1.00 96.12 87 LEU A CA 1
ATOM 736 C C . LEU A 1 87 ? -8.010 4.678 0.056 1.00 96.12 87 LEU A C 1
ATOM 738 O O . LEU A 1 87 ? -9.090 4.220 0.424 1.00 96.12 87 LEU A O 1
ATOM 742 N N . ARG A 1 88 ? -7.923 5.545 -0.962 1.00 95.44 88 ARG A N 1
ATOM 743 C CA . ARG A 1 88 ? -9.101 6.003 -1.720 1.00 95.44 88 ARG A CA 1
ATOM 744 C C . ARG A 1 88 ? -9.810 4.857 -2.437 1.00 95.44 88 ARG A C 1
ATOM 746 O O . ARG A 1 88 ? -11.037 4.847 -2.474 1.00 95.44 88 ARG A O 1
ATOM 753 N N . ILE A 1 89 ? -9.054 3.916 -3.006 1.00 95.06 89 ILE A N 1
ATOM 754 C CA . ILE A 1 89 ? -9.619 2.732 -3.660 1.00 95.06 89 ILE A CA 1
ATOM 755 C C . ILE A 1 89 ? -10.318 1.852 -2.625 1.00 95.06 89 ILE A C 1
ATOM 757 O O . ILE A 1 89 ? -11.489 1.555 -2.805 1.00 95.06 89 ILE A O 1
ATOM 761 N N . LEU A 1 90 ? -9.663 1.521 -1.511 1.00 94.94 90 LEU A N 1
ATOM 762 C CA . LEU A 1 90 ? -10.257 0.690 -0.460 1.00 94.94 90 LEU A CA 1
ATOM 763 C C . LEU A 1 90 ? -11.556 1.296 0.092 1.00 94.94 90 LEU A C 1
ATOM 765 O O . LEU A 1 90 ? -12.545 0.585 0.244 1.00 94.94 90 LEU A O 1
ATOM 769 N N . ILE A 1 91 ? -11.595 2.614 0.318 1.00 94.12 91 ILE A N 1
ATOM 770 C CA . ILE A 1 91 ? -12.826 3.316 0.721 1.00 94.12 91 ILE A CA 1
ATOM 771 C C . ILE A 1 91 ? -13.918 3.162 -0.344 1.00 94.12 91 ILE A C 1
ATOM 773 O O . ILE A 1 91 ? -15.065 2.870 -0.013 1.00 94.12 91 ILE A O 1
ATOM 777 N N . LYS A 1 92 ? -13.576 3.356 -1.623 1.00 93.69 92 LYS A N 1
ATOM 778 C CA . LYS A 1 92 ? -14.527 3.240 -2.736 1.00 93.69 92 LYS A CA 1
ATOM 779 C C . LYS A 1 92 ? -15.086 1.820 -2.868 1.00 93.69 92 LYS A C 1
ATOM 781 O O . LYS A 1 92 ? -16.281 1.666 -3.098 1.00 93.69 92 LYS A O 1
ATOM 786 N N . GLU A 1 93 ? -14.245 0.810 -2.681 1.00 90.62 93 GLU A N 1
ATOM 787 C CA . GLU A 1 93 ? -14.627 -0.607 -2.705 1.00 90.62 93 GLU A CA 1
ATOM 788 C C . GLU A 1 93 ? -15.302 -1.061 -1.396 1.00 90.62 93 GLU A C 1
ATOM 790 O O . GLU A 1 93 ? -15.563 -2.245 -1.205 1.00 90.62 93 GLU A O 1
ATOM 795 N N . SER A 1 94 ? -15.620 -0.127 -0.486 1.00 92.56 94 SER A N 1
ATOM 796 C CA . SER A 1 94 ? -16.268 -0.406 0.803 1.00 92.56 94 SER A CA 1
ATOM 797 C C . SER A 1 94 ? -15.509 -1.427 1.661 1.00 92.56 94 SER A C 1
ATOM 799 O O . SER A 1 94 ? -16.112 -2.175 2.432 1.00 92.56 94 SER A O 1
ATOM 801 N N . TYR A 1 95 ? -14.178 -1.455 1.543 1.00 93.75 95 TYR A N 1
ATOM 802 C CA . TYR A 1 95 ? -13.319 -2.301 2.363 1.00 93.75 95 TYR A CA 1
ATOM 803 C C . TYR A 1 95 ? -13.463 -1.930 3.845 1.00 93.75 95 TYR A C 1
ATOM 805 O O . TYR A 1 95 ? -13.378 -0.759 4.231 1.00 93.75 95 TYR A O 1
ATOM 813 N N . ILE A 1 96 ? -13.658 -2.941 4.689 1.00 94.38 96 ILE A N 1
ATOM 814 C CA . ILE A 1 96 ? -13.811 -2.764 6.132 1.00 94.38 96 ILE A CA 1
ATOM 815 C C . ILE A 1 96 ? -12.426 -2.804 6.775 1.00 94.38 96 ILE A C 1
ATOM 817 O O . ILE A 1 96 ? -11.776 -3.847 6.800 1.00 94.38 96 ILE A O 1
ATOM 821 N N . LEU A 1 97 ? -11.992 -1.671 7.336 1.00 94.06 97 LEU A N 1
ATOM 822 C CA . LEU A 1 97 ? -10.702 -1.577 8.019 1.00 94.06 97 LEU A CA 1
ATOM 823 C C . LEU A 1 97 ? -10.623 -2.554 9.196 1.00 94.06 97 LEU A C 1
ATOM 825 O O . LEU A 1 97 ? -11.465 -2.552 10.098 1.00 94.06 97 LEU A O 1
ATOM 829 N N . LYS A 1 98 ? -9.546 -3.335 9.226 1.00 95.44 98 LYS A N 1
ATOM 830 C CA . LYS A 1 98 ? -9.206 -4.230 10.329 1.00 95.44 98 LYS A CA 1
ATOM 831 C C . LYS A 1 98 ? -8.258 -3.540 11.301 1.00 95.44 98 LYS A C 1
ATOM 833 O O . LYS A 1 98 ? -7.655 -2.507 11.014 1.00 95.44 98 LYS A O 1
ATOM 838 N N . LYS A 1 99 ? -8.048 -4.171 12.459 1.00 97.00 99 LYS A N 1
ATOM 839 C CA . LYS A 1 99 ? -7.099 -3.687 13.474 1.00 97.00 99 LYS A CA 1
ATOM 840 C C . LYS A 1 99 ? -5.697 -3.438 12.894 1.00 97.00 99 LYS A C 1
ATOM 842 O O . LYS A 1 99 ? -5.098 -2.408 13.182 1.00 97.00 99 LYS A O 1
ATOM 847 N N . ILE A 1 100 ? -5.219 -4.346 12.042 1.00 96.62 100 ILE A N 1
ATOM 848 C CA . ILE A 1 100 ? -3.903 -4.257 11.396 1.00 96.62 100 ILE A CA 1
ATOM 849 C C . ILE A 1 100 ? -3.782 -3.047 10.458 1.00 96.62 100 ILE A C 1
ATOM 851 O O . ILE A 1 100 ? -2.721 -2.434 10.380 1.00 96.62 100 ILE A O 1
ATOM 855 N N . ASP A 1 101 ? -4.880 -2.655 9.806 1.00 96.88 101 ASP A N 1
ATOM 856 C CA . ASP A 1 101 ? -4.918 -1.483 8.931 1.00 96.88 101 ASP A CA 1
ATOM 857 C C . ASP A 1 101 ? -4.874 -0.194 9.745 1.00 96.88 101 ASP A C 1
ATOM 859 O O . ASP A 1 101 ? -4.163 0.744 9.398 1.00 96.88 101 ASP A O 1
ATOM 863 N N . VAL A 1 102 ? -5.575 -0.165 10.881 1.00 97.00 102 VAL A N 1
ATOM 864 C CA . VAL A 1 102 ? -5.512 0.961 11.821 1.00 97.00 102 VAL A CA 1
ATOM 865 C C . VAL A 1 102 ? -4.102 1.113 12.400 1.00 97.00 102 VAL A C 1
ATOM 867 O O . VAL A 1 102 ? -3.613 2.234 12.540 1.00 97.00 102 VAL A O 1
ATOM 870 N N . GLU A 1 103 ? -3.431 0.007 12.726 1.00 97.88 103 GLU A N 1
ATOM 871 C CA . GLU A 1 103 ? -2.037 0.016 13.183 1.00 97.88 103 GLU A CA 1
ATOM 872 C C . GLU A 1 103 ? -1.088 0.532 12.094 1.00 97.88 103 GLU A C 1
ATOM 874 O O . GLU A 1 103 ? -0.273 1.415 12.370 1.00 97.88 103 GLU A O 1
ATOM 879 N N . PHE A 1 104 ? -1.241 0.056 10.853 1.00 97.69 104 PHE A N 1
ATOM 880 C CA . PHE A 1 104 ? -0.470 0.539 9.706 1.00 97.69 104 PHE A CA 1
ATOM 881 C C . PHE A 1 104 ? -0.688 2.037 9.468 1.00 97.69 104 PHE A C 1
ATOM 883 O O . PHE A 1 104 ? 0.273 2.794 9.329 1.00 97.69 104 PHE A O 1
ATOM 890 N N . PHE A 1 105 ? -1.945 2.489 9.484 1.00 96.69 105 PHE A N 1
ATOM 891 C CA . PHE A 1 105 ? -2.296 3.893 9.299 1.00 96.69 105 PHE A CA 1
ATOM 892 C C . PHE A 1 105 ? -1.650 4.777 10.364 1.00 96.69 105 PHE A C 1
ATOM 894 O O . PHE A 1 105 ? -0.983 5.745 10.022 1.00 96.69 105 PHE A O 1
ATOM 901 N N . LYS A 1 106 ? -1.776 4.423 11.650 1.00 96.25 106 LYS A N 1
ATOM 902 C CA . LYS A 1 106 ? -1.140 5.174 12.747 1.00 96.25 106 LYS A CA 1
ATOM 903 C C . LYS A 1 106 ? 0.376 5.227 12.599 1.00 96.25 106 LYS A C 1
ATOM 905 O O . LYS A 1 106 ? 0.992 6.239 12.921 1.00 96.25 106 LYS A O 1
ATOM 910 N N . LYS A 1 107 ? 0.989 4.144 12.113 1.00 96.88 107 LYS A N 1
ATOM 911 C CA . LYS A 1 107 ? 2.438 4.075 11.921 1.00 96.88 107 LYS A CA 1
ATOM 912 C C . LYS A 1 107 ? 2.938 5.040 10.847 1.00 96.88 107 LYS A C 1
ATOM 914 O O . LYS A 1 107 ? 4.013 5.615 11.006 1.00 96.8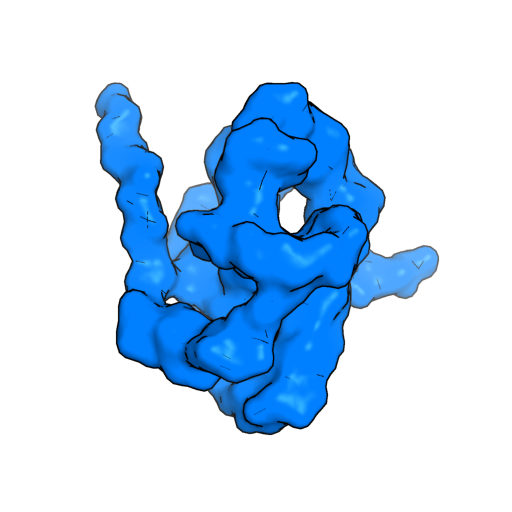8 107 LYS A O 1
ATOM 919 N N . TYR A 1 108 ? 2.155 5.213 9.786 1.00 96.62 108 TYR A N 1
ATOM 920 C CA . TYR A 1 108 ? 2.498 5.994 8.599 1.00 96.62 108 TYR A CA 1
ATOM 921 C C . TYR A 1 108 ? 1.592 7.216 8.396 1.00 96.62 108 TYR A C 1
ATOM 923 O O . TYR A 1 108 ? 1.463 7.720 7.283 1.00 96.62 108 TYR A O 1
ATOM 931 N N . GLU A 1 109 ? 0.975 7.722 9.465 1.00 95.75 109 GLU A N 1
ATOM 932 C CA . GLU A 1 109 ? -0.058 8.769 9.423 1.00 95.75 109 GLU A CA 1
ATOM 933 C C . GLU A 1 109 ? 0.408 10.040 8.694 1.00 95.75 109 GLU A C 1
ATOM 935 O O . GLU A 1 109 ? -0.347 10.664 7.941 1.00 95.75 109 GLU A O 1
ATOM 940 N N . SER A 1 110 ? 1.686 10.395 8.850 1.00 94.56 110 SER A N 1
ATOM 941 C CA . SER A 1 110 ? 2.303 11.552 8.193 1.00 94.56 110 SER A CA 1
ATOM 942 C C . SER A 1 110 ? 2.348 11.454 6.664 1.00 94.56 110 SER A C 1
ATOM 944 O O . SER A 1 110 ? 2.495 12.478 5.996 1.00 94.56 110 SER A O 1
ATOM 946 N N . LEU A 1 111 ? 2.219 10.250 6.095 1.00 94.81 111 LEU A N 1
ATOM 947 C CA . LEU A 1 111 ? 2.132 10.020 4.651 1.00 94.81 111 LEU A CA 1
ATOM 948 C C . LEU A 1 111 ? 0.689 10.150 4.135 1.00 94.81 111 LEU A C 1
ATOM 950 O O . LEU A 1 111 ? 0.470 10.383 2.950 1.00 94.81 111 LEU A O 1
ATOM 954 N N . TYR A 1 112 ? -0.315 10.084 5.006 1.00 91.19 112 TYR A N 1
ATOM 955 C CA . TYR A 1 112 ? -1.720 10.255 4.618 1.00 91.19 112 TYR A CA 1
ATOM 956 C C . TYR A 1 112 ? -2.212 11.693 4.746 1.00 91.19 112 TYR A C 1
ATOM 958 O O . TYR A 1 112 ? -3.106 12.106 4.011 1.00 91.19 112 TYR A O 1
ATOM 966 N N . THR A 1 113 ? -1.620 12.464 5.651 1.00 82.25 113 THR A N 1
ATOM 967 C CA . THR A 1 113 ? -1.991 13.856 5.899 1.00 82.25 113 THR A CA 1
ATOM 968 C C . THR A 1 113 ? -1.080 14.798 5.110 1.00 82.25 113 THR A C 1
ATOM 970 O O . THR A 1 113 ? 0.146 14.681 5.139 1.00 82.25 113 THR A O 1
ATOM 973 N N . THR A 1 114 ? -1.666 15.728 4.357 1.00 61.62 114 THR A N 1
ATOM 974 C CA . THR A 1 114 ? -0.968 16.947 3.928 1.00 61.62 114 THR A CA 1
ATOM 975 C C . THR A 1 114 ? -0.899 17.870 5.137 1.00 61.62 114 THR A C 1
ATOM 977 O O . THR A 1 114 ? -1.946 18.237 5.669 1.00 61.62 114 THR A O 1
ATOM 980 N N . LYS A 1 115 ? 0.311 18.199 5.593 1.00 48.81 115 LYS A N 1
ATOM 981 C CA . LYS A 1 115 ? 0.504 19.402 6.408 1.00 48.81 115 LYS A CA 1
ATOM 982 C C . LYS A 1 115 ? 0.354 20.637 5.533 1.00 48.81 115 LYS A C 1
ATOM 984 O O . LYS A 1 115 ? 0.764 20.549 4.354 1.00 48.81 115 LYS A O 1
#